Protein AF-A0A5C4RVJ5-F1 (afdb_monomer_lite)

Sequence (81 aa):
MPDRERRKSEHELISALKRDLTDDQRDTLSQLERFGWTLKFVRHPPFQAPVGVIMNPDTHRFAVIEADGRLDENSSLLFRD

pLDDT: mean 80.69, std 14.7, range [47.12, 93.62]

Foldseek 3Di:
DPPPVVVVVVVVVQVVQLVLAAPLQNVLVVVVVVVVKGFDHWDDDVPARIKTWIARPVVRFIWIQHNNRDIGSVPCPPPDD

Radius of gyration: 13.58 Å; chains: 1; bounding box: 29×38×34 Å

Organism: NCBI:txid2546226

Structure (mmCIF, N/CA/C/O backbone):
data_AF-A0A5C4RVJ5-F1
#
_entry.id   AF-A0A5C4RVJ5-F1
#
loop_
_atom_site.group_PDB
_atom_site.id
_atom_site.type_symbol
_atom_site.label_atom_id
_atom_site.label_alt_id
_atom_site.label_comp_id
_atom_site.label_asym_id
_atom_site.label_entity_id
_atom_site.label_seq_id
_atom_site.pdbx_PDB_ins_code
_atom_site.Cartn_x
_atom_site.Cartn_y
_atom_site.Cartn_z
_atom_site.occupancy
_atom_site.B_iso_or_equiv
_atom_site.auth_seq_id
_atom_site.auth_comp_id
_atom_site.auth_asym_id
_atom_site.auth_atom_id
_atom_site.pdbx_PDB_model_num
ATOM 1 N N . MET A 1 1 ? -7.247 27.015 15.790 1.00 50.22 1 MET A N 1
ATOM 2 C CA . MET A 1 1 ? -7.735 26.601 14.459 1.00 50.22 1 MET A CA 1
ATOM 3 C C . MET A 1 1 ? -6.574 26.623 13.464 1.00 50.22 1 MET A C 1
ATOM 5 O O . MET A 1 1 ? -6.353 27.662 12.854 1.00 50.22 1 MET A O 1
ATOM 9 N N . PRO A 1 2 ? -5.778 25.544 13.359 1.00 48.03 2 PRO A N 1
ATOM 10 C CA . PRO A 1 2 ? -5.273 25.155 12.038 1.00 48.03 2 PRO A CA 1
ATOM 11 C C . PRO A 1 2 ? -5.056 23.627 11.913 1.00 48.03 2 PRO A C 1
ATOM 13 O O . PRO A 1 2 ? -3.932 23.147 11.960 1.00 48.03 2 PRO A O 1
ATOM 16 N N . ASP A 1 3 ? -6.121 22.847 11.714 1.00 53.88 3 ASP A N 1
ATOM 17 C CA . ASP A 1 3 ? -6.028 21.370 11.594 1.00 53.88 3 ASP A CA 1
ATOM 18 C C . ASP A 1 3 ? -6.584 20.843 10.258 1.00 53.88 3 ASP A C 1
ATOM 20 O O . ASP A 1 3 ? -6.779 19.64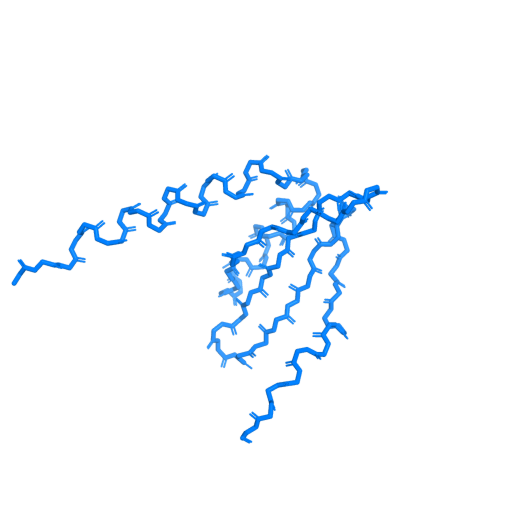0 10.047 1.00 53.88 3 ASP A O 1
ATOM 24 N N . ARG A 1 4 ? -6.912 21.759 9.339 1.00 53.69 4 ARG A N 1
ATOM 25 C CA . ARG A 1 4 ? -7.566 21.427 8.065 1.00 53.69 4 ARG A CA 1
ATOM 26 C C . ARG A 1 4 ? -6.594 21.337 6.890 1.00 53.69 4 ARG A C 1
ATOM 28 O O . ARG A 1 4 ? -6.868 20.597 5.953 1.00 53.69 4 ARG A O 1
ATOM 35 N N . GLU A 1 5 ? -5.454 22.020 6.965 1.00 56.38 5 GLU A N 1
ATOM 36 C CA . GLU A 1 5 ? -4.465 22.046 5.880 1.00 56.38 5 GLU A CA 1
ATOM 37 C C . GLU A 1 5 ? -3.598 20.778 5.837 1.00 56.38 5 GLU A C 1
ATOM 39 O O . GLU A 1 5 ? -3.425 20.197 4.770 1.00 56.38 5 GLU A O 1
ATOM 44 N N . ARG A 1 6 ? -3.164 20.259 6.998 1.00 55.28 6 ARG A N 1
ATOM 45 C CA . ARG A 1 6 ? -2.297 19.060 7.072 1.00 55.28 6 ARG A CA 1
ATOM 46 C C . ARG A 1 6 ? -2.953 17.798 6.503 1.00 55.28 6 ARG A C 1
ATOM 48 O O . ARG A 1 6 ? -2.268 16.973 5.911 1.00 55.28 6 ARG A O 1
ATOM 55 N N . ARG A 1 7 ? -4.278 17.665 6.639 1.00 54.31 7 ARG A N 1
ATOM 56 C CA . ARG A 1 7 ? -5.026 16.505 6.121 1.00 54.31 7 ARG A CA 1
ATOM 57 C C . ARG A 1 7 ? -5.121 16.496 4.597 1.00 54.31 7 ARG A C 1
ATOM 59 O O . ARG A 1 7 ? -5.052 15.429 4.003 1.00 54.31 7 ARG A O 1
ATOM 66 N N . LYS A 1 8 ? -5.226 17.663 3.945 1.00 57.22 8 LYS A N 1
ATOM 67 C CA . LYS A 1 8 ? -5.233 17.725 2.472 1.00 57.22 8 LYS A CA 1
ATOM 68 C C . LYS A 1 8 ? -3.922 17.202 1.882 1.00 57.22 8 LYS A C 1
ATOM 70 O O . LYS A 1 8 ? -3.969 16.406 0.954 1.00 57.22 8 LYS A O 1
ATOM 75 N N . SER A 1 9 ? -2.782 17.581 2.458 1.00 69.38 9 SER A N 1
ATOM 76 C CA . SER A 1 9 ? -1.468 17.142 1.973 1.00 69.38 9 SER A CA 1
ATOM 77 C C . SER A 1 9 ? -1.266 15.626 2.065 1.00 69.38 9 SER A C 1
ATOM 79 O O . SER A 1 9 ? -0.662 15.037 1.174 1.00 69.38 9 SER A O 1
ATOM 81 N N . GLU A 1 10 ? -1.796 14.977 3.105 1.00 71.50 10 GLU A N 1
ATOM 82 C CA . GLU A 1 10 ? -1.674 13.524 3.278 1.00 71.50 10 GLU A CA 1
ATOM 83 C C . GLU A 1 10 ? -2.477 12.747 2.227 1.00 71.50 10 GLU A C 1
ATOM 85 O O . GLU A 1 10 ? -1.955 11.817 1.615 1.00 71.50 10 GLU A O 1
ATOM 90 N N . HIS A 1 11 ? -3.715 13.162 1.945 1.00 73.12 11 HIS A N 1
ATOM 91 C CA . HIS A 1 11 ? -4.519 12.530 0.896 1.00 73.12 11 HIS A CA 1
ATOM 92 C C . HIS A 1 11 ? -3.892 12.685 -0.496 1.00 73.12 11 HIS A C 1
ATOM 94 O O . HIS A 1 11 ? -3.940 11.746 -1.294 1.00 73.12 11 HIS A O 1
ATOM 100 N N . GLU A 1 12 ? -3.282 13.837 -0.793 1.00 80.56 12 GLU A N 1
ATOM 101 C CA . GLU A 1 12 ? -2.574 14.044 -2.062 1.00 80.56 12 GLU A CA 1
ATOM 102 C C . GLU A 1 12 ? -1.299 13.202 -2.160 1.00 80.56 12 GLU A C 1
ATOM 104 O O . GLU A 1 12 ? -1.038 12.615 -3.212 1.00 80.56 12 GLU A O 1
ATOM 109 N N . LEU A 1 13 ? -0.554 13.062 -1.059 1.00 81.25 13 LEU A N 1
ATOM 110 C CA . LEU A 1 13 ? 0.616 12.188 -0.985 1.00 81.25 13 LEU A CA 1
ATOM 111 C C . LEU A 1 13 ? 0.232 10.719 -1.190 1.00 81.25 13 LEU A C 1
ATOM 113 O O . LEU A 1 13 ? 0.833 10.043 -2.017 1.00 81.25 13 LEU A O 1
ATOM 117 N N . ILE A 1 14 ? -0.798 10.230 -0.495 1.00 82.62 14 ILE A N 1
ATOM 118 C CA . ILE A 1 14 ? -1.280 8.850 -0.656 1.00 82.62 14 ILE A CA 1
ATOM 119 C C . ILE A 1 14 ? -1.755 8.621 -2.092 1.00 82.62 14 ILE A C 1
ATOM 121 O O . ILE A 1 14 ? -1.442 7.596 -2.693 1.00 82.62 14 ILE A O 1
ATOM 125 N N . SER A 1 15 ? -2.465 9.588 -2.674 1.00 85.38 15 SER A N 1
ATOM 126 C CA . SER A 1 15 ? -2.909 9.501 -4.068 1.00 85.38 15 SE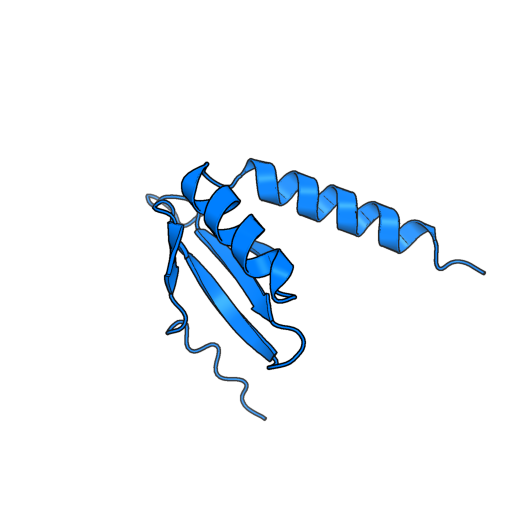R A CA 1
ATOM 127 C C . SER A 1 15 ? -1.736 9.493 -5.048 1.00 85.38 15 SER A C 1
ATOM 129 O O . SER A 1 15 ? -1.832 8.858 -6.093 1.00 85.38 15 SER A O 1
ATOM 131 N N . ALA A 1 16 ? -0.631 10.174 -4.728 1.00 86.81 16 ALA A N 1
ATOM 132 C CA . ALA A 1 16 ? 0.604 10.096 -5.499 1.00 86.81 16 ALA A CA 1
ATOM 133 C C . ALA A 1 16 ? 1.260 8.721 -5.394 1.00 86.81 16 ALA A C 1
ATOM 135 O O . ALA A 1 16 ? 1.520 8.110 -6.422 1.00 86.81 16 ALA A O 1
ATOM 136 N N . LEU A 1 17 ? 1.404 8.196 -4.179 1.00 87.12 17 LEU A N 1
ATOM 137 C CA . LEU A 1 17 ? 1.966 6.869 -3.925 1.00 87.12 17 LEU A CA 1
ATOM 138 C C . LEU A 1 17 ? 1.168 5.752 -4.615 1.00 87.12 17 LEU A C 1
ATOM 140 O O . LEU A 1 17 ? 1.750 4.811 -5.140 1.00 87.12 17 LEU A O 1
ATOM 144 N N . LYS A 1 18 ? -0.166 5.864 -4.675 1.00 86.94 18 LYS A N 1
ATOM 145 C CA . LYS A 1 18 ? -1.020 4.902 -5.396 1.00 86.94 18 LYS A CA 1
ATOM 146 C C . LYS A 1 18 ? -0.753 4.864 -6.909 1.00 86.94 18 LYS A C 1
ATOM 148 O O . LYS A 1 18 ? -1.071 3.857 -7.541 1.00 86.94 18 LYS A O 1
ATOM 153 N N . ARG A 1 19 ? -0.183 5.926 -7.498 1.00 88.19 19 ARG A N 1
ATOM 154 C CA . ARG A 1 19 ? 0.183 5.948 -8.928 1.00 88.19 19 ARG A CA 1
ATOM 155 C C . ARG A 1 19 ? 1.433 5.125 -9.226 1.00 88.19 19 ARG A C 1
ATOM 157 O O . ARG A 1 19 ? 1.530 4.602 -10.328 1.00 88.19 19 ARG A O 1
ATOM 164 N N . ASP A 1 20 ? 2.331 4.981 -8.255 1.00 86.88 20 ASP A N 1
ATOM 165 C CA . ASP A 1 20 ? 3.541 4.155 -8.370 1.00 86.88 20 ASP A CA 1
ATOM 166 C C . ASP A 1 20 ? 3.273 2.652 -8.180 1.00 86.88 20 ASP A C 1
ATOM 168 O O . ASP A 1 20 ? 4.140 1.827 -8.464 1.00 86.88 20 ASP A O 1
ATOM 172 N N . LEU A 1 21 ? 2.072 2.287 -7.719 1.00 89.06 21 LEU A N 1
ATOM 173 C CA . LEU A 1 21 ? 1.640 0.897 -7.591 1.00 89.06 21 LEU A CA 1
ATOM 174 C C . LEU A 1 21 ? 1.190 0.318 -8.937 1.00 89.06 21 LEU A C 1
ATOM 176 O O . LEU A 1 21 ? 0.598 1.026 -9.758 1.00 89.06 21 LEU A O 1
ATOM 180 N N . THR A 1 22 ? 1.403 -0.983 -9.127 1.00 90.81 22 THR A N 1
ATOM 181 C CA . THR A 1 22 ? 0.819 -1.778 -10.220 1.00 90.81 22 THR A CA 1
ATOM 182 C C . THR A 1 22 ? -0.690 -1.975 -10.025 1.00 90.81 22 THR A C 1
ATOM 184 O O . THR A 1 22 ? -1.233 -1.696 -8.954 1.00 90.81 22 THR A O 1
ATOM 187 N N . ASP A 1 23 ? -1.399 -2.448 -11.052 1.00 91.88 23 ASP A N 1
ATOM 188 C CA . ASP A 1 23 ? -2.840 -2.707 -10.947 1.00 91.88 23 ASP A CA 1
ATOM 189 C C . ASP A 1 23 ? -3.174 -3.804 -9.920 1.00 9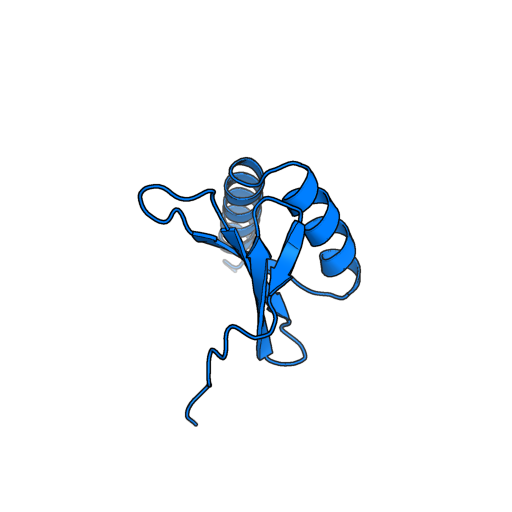1.88 23 ASP A C 1
ATOM 191 O O . ASP A 1 23 ? -4.034 -3.573 -9.070 1.00 91.88 23 ASP A O 1
ATOM 195 N N . ASP A 1 24 ? -2.429 -4.915 -9.884 1.00 92.44 24 ASP A N 1
ATOM 196 C CA . ASP A 1 24 ? -2.590 -5.965 -8.861 1.00 92.44 24 ASP A CA 1
ATOM 197 C C . ASP A 1 24 ? -2.333 -5.450 -7.434 1.00 92.44 24 ASP A C 1
ATOM 199 O O . ASP A 1 24 ? -3.044 -5.794 -6.481 1.00 92.44 24 ASP A O 1
ATOM 203 N N . GLN A 1 25 ? -1.358 -4.548 -7.272 1.00 93.19 25 GLN A N 1
ATOM 204 C CA . GLN A 1 25 ? -1.110 -3.882 -5.993 1.00 93.19 25 GLN A CA 1
ATOM 205 C C . GLN A 1 25 ? -2.264 -2.971 -5.578 1.00 93.19 25 GLN A C 1
ATOM 207 O O . GLN A 1 25 ? -2.635 -2.949 -4.403 1.00 93.19 25 GLN A O 1
ATOM 212 N N . ARG A 1 26 ? -2.825 -2.196 -6.516 1.00 92.69 26 ARG A N 1
ATOM 213 C CA . ARG A 1 26 ? -3.961 -1.303 -6.245 1.00 92.69 26 ARG A CA 1
ATOM 214 C C . ARG A 1 26 ? -5.222 -2.083 -5.907 1.00 92.69 26 ARG A C 1
ATOM 216 O O . ARG A 1 26 ? -5.964 -1.638 -5.029 1.00 92.69 26 ARG A O 1
ATOM 223 N N . ASP A 1 27 ? -5.461 -3.213 -6.567 1.00 93.62 27 ASP A N 1
ATOM 224 C CA . ASP A 1 27 ? -6.586 -4.091 -6.250 1.00 93.62 27 ASP A CA 1
ATOM 225 C C . ASP A 1 27 ? -6.456 -4.629 -4.820 1.00 93.62 27 ASP A C 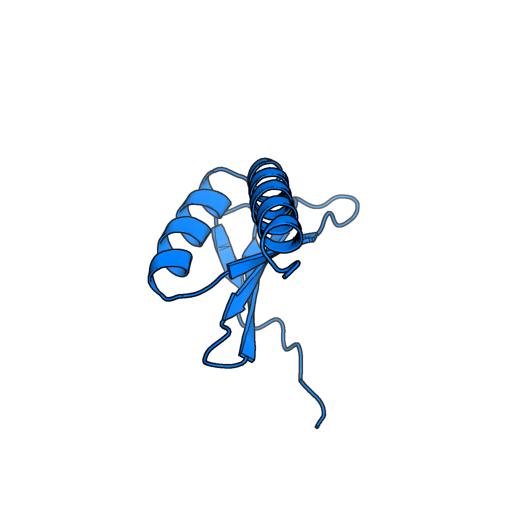1
ATOM 227 O O . ASP A 1 27 ? -7.332 -4.399 -3.981 1.00 93.62 27 ASP A O 1
ATOM 231 N N . THR A 1 28 ? -5.297 -5.204 -4.495 1.00 92.81 28 THR A N 1
ATOM 232 C CA . THR A 1 28 ? -5.009 -5.729 -3.153 1.00 92.81 28 THR A CA 1
ATOM 233 C C . THR A 1 28 ? -5.114 -4.642 -2.084 1.00 92.81 28 THR A C 1
ATOM 235 O O . THR A 1 28 ? -5.760 -4.831 -1.050 1.00 92.81 28 THR A O 1
ATOM 238 N N . LEU A 1 29 ? -4.543 -3.461 -2.339 1.00 92.06 29 LEU A N 1
ATOM 239 C CA . LEU A 1 29 ? -4.663 -2.312 -1.445 1.00 92.06 29 LEU A CA 1
ATOM 240 C C . LEU A 1 29 ? -6.129 -1.916 -1.244 1.00 92.06 29 LEU A C 1
ATOM 242 O O . LEU A 1 29 ? -6.539 -1.705 -0.109 1.00 92.06 29 LEU A O 1
ATOM 246 N N . SER A 1 30 ? -6.931 -1.858 -2.310 1.00 92.62 30 SER A N 1
ATOM 247 C CA . SER A 1 30 ? -8.350 -1.484 -2.230 1.00 92.62 30 SER A CA 1
ATOM 248 C C . SER A 1 30 ? -9.166 -2.476 -1.401 1.00 92.62 30 SER A C 1
ATOM 250 O O . SER A 1 30 ? -10.108 -2.077 -0.713 1.00 92.62 30 SER A O 1
ATOM 252 N N . GLN A 1 31 ? -8.819 -3.765 -1.445 1.00 91.69 31 GLN A N 1
ATOM 253 C CA . GLN A 1 31 ? -9.418 -4.781 -0.582 1.00 91.69 31 GLN A CA 1
ATOM 254 C C . GLN A 1 31 ? -9.020 -4.560 0.884 1.00 91.69 31 GLN A C 1
ATOM 256 O O . GLN A 1 31 ? -9.888 -4.541 1.756 1.00 91.69 31 GLN A O 1
ATOM 261 N N . LEU A 1 32 ? -7.734 -4.318 1.156 1.00 90.62 32 LEU A N 1
ATOM 262 C CA . LEU A 1 32 ? -7.197 -4.128 2.509 1.00 90.62 32 LEU A CA 1
ATOM 263 C C . LEU A 1 32 ? -7.629 -2.801 3.154 1.00 90.62 32 LEU A C 1
ATOM 265 O O . LEU A 1 32 ? -7.860 -2.757 4.364 1.00 90.62 32 LEU A O 1
ATOM 269 N N . GLU A 1 33 ? -7.840 -1.743 2.367 1.00 91.12 33 GLU A N 1
ATOM 270 C CA . GLU A 1 33 ? -8.393 -0.464 2.837 1.00 91.12 33 GLU A CA 1
ATOM 271 C C . GLU A 1 33 ? -9.786 -0.639 3.469 1.00 91.12 33 GLU A C 1
ATOM 273 O O . GLU A 1 33 ? -10.114 0.052 4.434 1.00 91.12 33 GLU A O 1
ATOM 278 N N . ARG A 1 34 ? -10.585 -1.620 3.013 1.00 90.31 34 ARG A N 1
ATOM 279 C CA . ARG A 1 34 ? -11.890 -1.955 3.628 1.00 90.31 34 ARG A CA 1
ATOM 280 C C . ARG A 1 34 ? -11.753 -2.541 5.032 1.00 90.31 34 ARG A C 1
ATOM 282 O O . ARG A 1 34 ? -12.680 -2.428 5.826 1.00 90.31 34 ARG A O 1
ATOM 289 N N . PHE A 1 35 ? -10.607 -3.146 5.333 1.00 88.25 35 PHE A N 1
ATOM 290 C CA . PHE A 1 35 ? -10.260 -3.676 6.651 1.00 88.25 35 PHE A CA 1
ATOM 291 C C . PHE A 1 35 ? -9.472 -2.663 7.500 1.00 88.25 35 PHE A C 1
ATOM 293 O O . PHE A 1 35 ? -8.952 -3.022 8.552 1.00 88.25 35 PHE A O 1
ATOM 300 N N . GLY A 1 36 ? -9.365 -1.405 7.054 1.00 88.38 36 GLY A N 1
ATOM 301 C CA . GLY A 1 36 ? -8.695 -0.332 7.792 1.00 88.38 36 GLY A CA 1
ATOM 302 C C . GLY A 1 36 ? -7.184 -0.242 7.572 1.00 88.38 36 GLY A C 1
ATOM 303 O O . GLY A 1 36 ? -6.524 0.566 8.227 1.00 88.38 36 GLY A O 1
ATOM 304 N N . TRP A 1 37 ? -6.616 -1.025 6.652 1.00 91.75 37 TRP A N 1
ATOM 305 C CA . TRP A 1 37 ? -5.208 -0.881 6.285 1.00 91.75 37 TRP A CA 1
ATOM 306 C C . TRP A 1 37 ? -4.984 0.398 5.484 1.00 91.75 37 TRP A C 1
ATOM 308 O O . TRP A 1 37 ? -5.841 0.841 4.726 1.00 91.75 37 TRP A O 1
ATOM 318 N N . THR A 1 38 ? -3.800 0.987 5.628 1.00 90.69 38 THR A N 1
ATOM 319 C CA . THR A 1 38 ? -3.438 2.227 4.931 1.00 90.69 38 THR A CA 1
ATOM 320 C C . THR A 1 38 ? -2.078 2.102 4.260 1.00 90.69 38 THR A C 1
ATOM 322 O O . THR A 1 38 ? -1.138 1.561 4.846 1.00 90.69 38 THR A O 1
ATOM 325 N N . LEU A 1 39 ? -1.957 2.622 3.035 1.00 91.62 39 LEU A N 1
ATOM 326 C CA . LEU A 1 39 ? -0.672 2.742 2.346 1.00 91.62 39 LEU A CA 1
ATOM 327 C C . LEU A 1 39 ? 0.195 3.784 3.055 1.00 91.62 39 LEU A C 1
ATOM 329 O O . LEU A 1 39 ? -0.229 4.925 3.238 1.00 91.62 39 LEU A O 1
ATOM 333 N N . LYS A 1 40 ? 1.414 3.397 3.436 1.00 89.94 40 LYS A N 1
ATOM 334 C CA . LYS A 1 40 ? 2.371 4.295 4.091 1.00 89.94 40 LYS A CA 1
ATOM 335 C C . LYS A 1 40 ? 3.378 4.878 3.115 1.00 89.94 40 LYS A C 1
ATOM 337 O O . LYS A 1 40 ? 3.614 6.080 3.147 1.00 89.94 40 LYS A O 1
ATOM 342 N N . PHE A 1 41 ? 3.972 4.045 2.269 1.00 89.44 41 PHE A N 1
ATOM 343 C CA . PHE A 1 41 ? 4.930 4.461 1.244 1.00 89.44 41 PHE A CA 1
ATOM 344 C C . PHE A 1 41 ? 5.172 3.318 0.255 1.00 89.44 41 PHE A C 1
ATOM 346 O O . PHE A 1 41 ? 4.875 2.161 0.546 1.00 89.44 41 PHE A O 1
ATOM 353 N N . VAL A 1 42 ? 5.732 3.639 -0.908 1.00 90.69 42 VAL A N 1
ATOM 354 C CA . VAL A 1 42 ? 6.172 2.664 -1.915 1.00 90.69 42 VAL A CA 1
ATOM 355 C C . VAL A 1 42 ? 7.696 2.618 -1.892 1.00 90.69 42 VAL A C 1
ATOM 357 O O . VAL A 1 42 ? 8.354 3.658 -1.850 1.00 90.69 42 VAL A O 1
ATOM 360 N N . ARG A 1 43 ? 8.278 1.418 -1.867 1.00 89.56 43 ARG A N 1
ATOM 361 C CA . ARG A 1 43 ? 9.728 1.226 -1.987 1.00 89.56 43 ARG A CA 1
ATOM 362 C C . ARG A 1 43 ? 10.057 0.887 -3.433 1.00 89.56 43 ARG A C 1
ATOM 364 O O . ARG A 1 43 ? 9.379 0.066 -4.038 1.00 89.56 43 ARG A O 1
ATOM 371 N N . HIS A 1 44 ? 11.141 1.466 -3.936 1.00 86.94 44 HIS A N 1
ATOM 372 C CA . HIS A 1 44 ? 11.692 1.175 -5.258 1.00 86.94 44 HIS A CA 1
ATOM 373 C C . HIS A 1 44 ? 13.090 0.574 -5.075 1.00 86.94 44 HIS A C 1
ATOM 375 O O . HIS A 1 44 ? 14.072 1.319 -5.014 1.00 86.94 44 HIS A O 1
ATOM 381 N N . PRO A 1 45 ? 13.210 -0.752 -4.886 1.00 83.25 45 PRO A N 1
ATOM 382 C CA . PRO A 1 45 ? 14.513 -1.384 -4.775 1.00 83.25 45 PRO A CA 1
ATOM 383 C C . PRO A 1 45 ? 15.239 -1.305 -6.127 1.00 83.25 45 PRO A C 1
ATOM 385 O O . PRO A 1 45 ? 14.603 -1.417 -7.178 1.00 83.25 45 PRO A O 1
ATOM 388 N N . PRO A 1 46 ? 16.571 -1.130 -6.135 1.00 83.81 46 PRO A N 1
ATOM 389 C CA . PRO A 1 46 ? 17.318 -1.114 -7.382 1.00 83.81 46 PRO A CA 1
ATOM 390 C C . PRO A 1 46 ? 17.177 -2.475 -8.074 1.00 83.81 46 PRO A C 1
ATOM 392 O O . PRO A 1 46 ? 17.374 -3.517 -7.449 1.00 83.81 46 PRO A O 1
ATOM 395 N N . PHE A 1 47 ? 16.848 -2.449 -9.367 1.00 84.31 47 PHE A N 1
ATOM 396 C CA . PHE A 1 47 ? 16.664 -3.640 -10.207 1.00 84.31 47 PHE A CA 1
ATOM 397 C C . PHE A 1 47 ? 15.491 -4.560 -9.812 1.00 84.31 47 PHE A C 1
ATOM 399 O O . PHE A 1 47 ? 15.457 -5.709 -10.247 1.00 84.31 47 PHE A O 1
ATOM 406 N N . GLN A 1 48 ? 14.523 -4.083 -9.021 1.00 83.31 48 GLN A N 1
ATOM 407 C CA . GLN A 1 48 ? 13.303 -4.831 -8.685 1.00 83.31 48 GLN A CA 1
ATOM 408 C C . GLN A 1 48 ? 12.054 -3.977 -8.920 1.00 83.31 48 GLN A C 1
ATOM 410 O O . GLN A 1 48 ? 12.130 -2.755 -9.053 1.00 83.31 48 GLN A O 1
ATOM 415 N N . ALA A 1 49 ? 10.896 -4.631 -8.983 1.00 85.56 49 ALA A N 1
ATOM 416 C CA . ALA A 1 49 ? 9.617 -3.948 -9.111 1.00 85.56 49 ALA A CA 1
ATOM 417 C C . ALA A 1 49 ? 9.275 -3.155 -7.829 1.00 85.56 49 ALA A C 1
ATOM 419 O O . ALA A 1 49 ? 9.721 -3.531 -6.738 1.00 85.56 49 ALA A O 1
ATOM 420 N N . PRO A 1 50 ? 8.506 -2.055 -7.936 1.00 88.56 50 PRO A N 1
ATOM 421 C CA . PRO A 1 50 ? 8.075 -1.299 -6.769 1.00 88.56 50 PRO A CA 1
ATOM 422 C C . PRO A 1 50 ? 7.213 -2.165 -5.849 1.00 88.56 50 PRO A C 1
ATOM 424 O O . PRO A 1 50 ? 6.396 -2.962 -6.310 1.00 88.56 50 PRO A O 1
ATOM 427 N N . VAL A 1 51 ? 7.376 -1.990 -4.539 1.00 90.62 51 VAL A N 1
ATOM 428 C CA . VAL A 1 51 ? 6.590 -2.700 -3.522 1.00 90.62 51 VAL A CA 1
ATOM 429 C C . VAL A 1 51 ? 5.875 -1.712 -2.607 1.00 90.62 51 VAL A C 1
ATOM 431 O O . VAL A 1 51 ? 6.481 -0.763 -2.100 1.00 90.62 51 VAL A O 1
ATOM 434 N N . GLY A 1 52 ? 4.575 -1.912 -2.403 1.00 92.19 52 GLY A N 1
ATOM 435 C CA . GLY A 1 52 ? 3.748 -1.055 -1.555 1.00 92.19 52 GLY A CA 1
ATOM 436 C C . GLY A 1 52 ? 3.837 -1.475 -0.094 1.00 92.19 52 GLY A C 1
ATOM 437 O O . GLY A 1 52 ? 3.579 -2.626 0.224 1.00 92.19 52 GLY A O 1
ATOM 438 N N . VAL A 1 53 ? 4.171 -0.568 0.820 1.00 91.06 53 VAL A N 1
ATOM 439 C CA . VAL A 1 53 ? 4.182 -0.859 2.261 1.00 91.06 53 VAL A CA 1
ATOM 440 C C . VAL A 1 53 ? 2.904 -0.330 2.891 1.00 91.06 53 VAL A C 1
ATOM 442 O O . VAL A 1 53 ? 2.628 0.873 2.851 1.00 91.06 53 VAL A O 1
ATOM 445 N N . ILE A 1 54 ? 2.137 -1.227 3.502 1.00 91.69 54 ILE A N 1
ATOM 446 C CA . ILE A 1 54 ? 0.886 -0.916 4.190 1.00 91.69 54 ILE A CA 1
ATOM 447 C C . ILE A 1 54 ? 1.020 -1.127 5.696 1.00 91.69 54 ILE A C 1
ATOM 449 O O . ILE A 1 54 ? 1.841 -1.917 6.162 1.00 91.69 54 ILE A O 1
ATOM 453 N N . MET A 1 55 ? 0.193 -0.420 6.462 1.00 89.69 55 MET A N 1
ATOM 454 C CA . MET A 1 55 ? 0.109 -0.553 7.912 1.00 89.69 55 MET A CA 1
ATOM 455 C C . MET A 1 55 ? -1.344 -0.704 8.350 1.00 89.69 55 MET A C 1
ATOM 457 O O . MET A 1 55 ? -2.213 0.051 7.903 1.00 89.69 55 MET A O 1
ATOM 461 N N . ASN A 1 56 ? -1.575 -1.631 9.273 1.00 88.94 56 ASN A N 1
ATOM 462 C CA . ASN A 1 56 ? -2.794 -1.714 10.053 1.00 88.94 56 ASN A CA 1
ATOM 463 C C . ASN A 1 56 ? -2.645 -0.886 11.347 1.00 88.94 56 ASN A C 1
ATOM 465 O O . ASN A 1 56 ? -1.821 -1.251 12.194 1.00 88.94 56 ASN A O 1
ATOM 469 N N . PRO A 1 57 ? -3.413 0.206 11.520 1.00 83.38 57 PRO A N 1
ATOM 470 C CA . PRO A 1 57 ? -3.367 1.031 12.724 1.0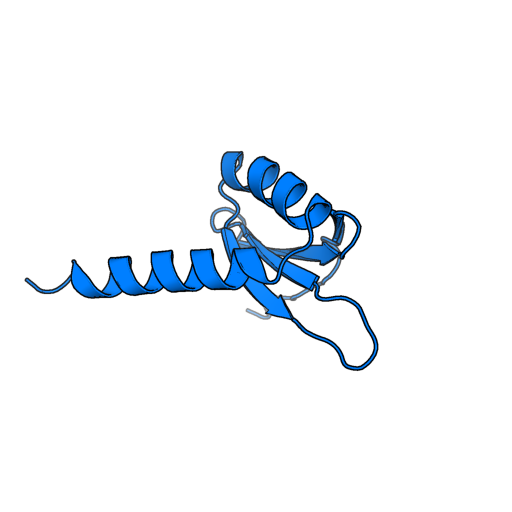0 83.38 57 PRO A CA 1
ATOM 471 C C . PRO A 1 57 ? -4.007 0.366 13.951 1.00 83.38 57 PRO A C 1
ATOM 473 O O . PRO A 1 57 ? -3.734 0.802 15.059 1.00 83.38 57 PRO A O 1
ATOM 476 N N . ASP A 1 58 ? -4.834 -0.667 13.781 1.00 83.62 58 ASP A N 1
ATOM 477 C CA . ASP A 1 58 ? -5.470 -1.388 14.891 1.00 83.62 58 ASP A CA 1
ATOM 478 C C . ASP A 1 58 ? -4.484 -2.363 15.550 1.00 83.62 58 ASP A C 1
ATOM 480 O O . ASP A 1 58 ? -4.300 -2.377 16.764 1.00 83.62 58 ASP A O 1
ATOM 484 N N . THR A 1 59 ? -3.757 -3.126 14.730 1.00 82.88 59 THR A N 1
ATOM 485 C CA . THR A 1 59 ? -2.810 -4.143 15.213 1.00 82.88 59 THR A CA 1
ATOM 486 C C . THR A 1 59 ? -1.356 -3.672 15.233 1.00 82.88 59 THR A C 1
ATOM 488 O O . THR A 1 59 ? -0.474 -4.472 15.543 1.00 82.88 59 THR A O 1
ATOM 491 N N . HIS A 1 60 ? -1.080 -2.431 14.813 1.00 82.12 60 HIS A N 1
ATOM 492 C CA . HIS A 1 60 ? 0.270 -1.891 14.585 1.00 82.12 60 HIS A CA 1
ATOM 493 C C . HIS A 1 60 ? 1.146 -2.821 13.723 1.00 82.12 60 HIS A C 1
ATOM 495 O O . HIS A 1 60 ? 2.347 -2.961 13.944 1.00 82.12 60 HIS A O 1
ATOM 501 N N . ARG A 1 61 ? 0.546 -3.494 12.735 1.00 83.69 61 ARG A N 1
ATOM 502 C CA . ARG A 1 61 ? 1.269 -4.416 11.845 1.00 83.69 61 ARG A CA 1
ATOM 503 C C . ARG A 1 61 ? 1.594 -3.740 10.533 1.00 83.69 61 ARG A C 1
ATOM 505 O O . ARG A 1 61 ? 0.816 -2.925 10.044 1.00 83.69 61 ARG A O 1
ATOM 512 N N . PHE A 1 62 ? 2.716 -4.132 9.953 1.00 86.88 62 PHE A N 1
ATOM 513 C CA . PHE A 1 62 ? 3.092 -3.754 8.603 1.00 86.88 62 PHE A CA 1
ATOM 514 C C . PHE A 1 62 ? 3.065 -4.977 7.704 1.00 86.88 62 PHE A C 1
ATOM 516 O O . PHE A 1 62 ? 3.368 -6.082 8.145 1.00 86.88 62 PHE A O 1
ATOM 523 N N . ALA A 1 63 ? 2.727 -4.753 6.446 1.00 90.00 63 ALA A N 1
ATOM 524 C CA . ALA A 1 63 ? 2.825 -5.757 5.406 1.00 90.00 63 ALA A CA 1
ATOM 525 C C . ALA A 1 63 ? 3.296 -5.097 4.111 1.00 90.00 63 ALA A C 1
ATOM 527 O O . ALA A 1 63 ? 3.180 -3.878 3.932 1.00 90.00 63 ALA A O 1
ATOM 528 N N . VAL A 1 64 ? 3.854 -5.902 3.218 1.00 91.44 64 VAL A N 1
ATOM 529 C CA . VAL A 1 64 ? 4.340 -5.452 1.917 1.00 91.44 64 VAL A CA 1
ATOM 530 C C . VAL A 1 64 ? 3.483 -6.083 0.832 1.00 91.44 64 VAL A C 1
ATOM 532 O O . VAL A 1 64 ? 3.276 -7.286 0.835 1.00 91.44 64 VAL A O 1
ATOM 535 N N . ILE A 1 65 ? 2.983 -5.280 -0.097 1.00 92.81 65 ILE A N 1
ATOM 536 C CA . ILE A 1 65 ? 2.311 -5.744 -1.304 1.00 92.81 65 ILE A CA 1
ATOM 537 C C . ILE A 1 65 ? 3.358 -5.783 -2.416 1.00 92.81 65 ILE A C 1
ATOM 539 O O . ILE A 1 65 ? 3.877 -4.745 -2.842 1.00 92.81 65 ILE A O 1
ATOM 543 N N . GLU A 1 66 ? 3.695 -6.981 -2.873 1.00 92.00 66 GLU A N 1
ATOM 544 C CA . GLU A 1 66 ? 4.593 -7.191 -4.006 1.00 92.00 66 GLU A CA 1
ATOM 545 C C . GLU A 1 66 ? 3.943 -6.751 -5.322 1.00 92.00 66 GLU A C 1
ATOM 547 O O . GLU A 1 66 ? 2.739 -6.524 -5.383 1.00 92.00 66 GLU A O 1
ATOM 552 N N . ALA A 1 67 ? 4.730 -6.609 -6.389 1.00 88.88 67 ALA A N 1
ATOM 553 C CA . ALA A 1 67 ? 4.241 -6.105 -7.678 1.00 88.88 67 ALA A CA 1
ATOM 554 C C . ALA A 1 67 ? 3.123 -6.952 -8.315 1.00 88.88 67 ALA A C 1
ATOM 556 O O . ALA A 1 67 ? 2.337 -6.420 -9.093 1.00 88.88 67 ALA A O 1
ATOM 557 N N . ASP A 1 68 ? 3.044 -8.232 -7.948 1.00 89.06 68 ASP A N 1
ATOM 558 C CA . ASP A 1 68 ? 2.016 -9.198 -8.365 1.00 89.06 68 ASP A CA 1
ATOM 559 C C . ASP A 1 68 ? 0.766 -9.174 -7.455 1.00 89.06 68 ASP A C 1
ATOM 561 O O . ASP A 1 68 ? -0.109 -10.020 -7.556 1.00 89.06 68 ASP A O 1
ATOM 565 N N . GLY A 1 69 ? 0.689 -8.249 -6.490 1.00 87.81 69 GLY A N 1
ATOM 566 C CA . GLY A 1 69 ? -0.410 -8.186 -5.517 1.00 87.81 69 GLY A CA 1
ATOM 567 C C . GLY A 1 69 ? -0.260 -9.147 -4.331 1.00 87.81 69 GLY A C 1
ATOM 568 O O . GLY A 1 69 ? -1.039 -9.086 -3.382 1.00 87.81 69 GLY A O 1
ATOM 569 N N . ARG A 1 70 ? 0.772 -10.002 -4.312 1.00 90.19 70 ARG A N 1
ATOM 570 C CA . ARG A 1 70 ? 1.037 -10.885 -3.167 1.00 90.19 70 ARG A CA 1
ATOM 571 C C . ARG A 1 70 ? 1.333 -10.072 -1.907 1.00 90.19 70 ARG A C 1
ATOM 573 O O . ARG A 1 70 ? 2.184 -9.184 -1.915 1.00 90.19 70 ARG A O 1
ATOM 580 N N . LEU A 1 71 ? 0.659 -10.418 -0.814 1.00 88.38 71 LEU A N 1
ATOM 581 C CA . LEU A 1 71 ? 0.916 -9.837 0.496 1.00 88.38 71 LEU A CA 1
ATOM 582 C C . LEU A 1 71 ? 2.025 -10.613 1.216 1.00 88.38 71 LEU A C 1
ATOM 584 O O . LEU A 1 71 ? 1.942 -11.828 1.395 1.00 88.38 71 LEU A O 1
ATOM 588 N N . ASP A 1 72 ? 3.047 -9.895 1.660 1.00 86.75 72 ASP A N 1
ATOM 589 C CA . ASP A 1 72 ? 4.110 -10.380 2.524 1.00 86.75 72 ASP A CA 1
ATOM 590 C C . ASP A 1 72 ? 3.965 -9.743 3.915 1.00 86.75 72 ASP A C 1
ATOM 592 O O . ASP A 1 72 ? 4.402 -8.620 4.183 1.00 86.75 72 ASP A O 1
ATOM 596 N N . GLU A 1 73 ? 3.285 -10.465 4.807 1.00 75.81 73 GLU A N 1
ATOM 597 C CA . GLU A 1 73 ? 3.114 -10.102 6.225 1.00 75.81 73 GLU A CA 1
ATOM 598 C C . GLU A 1 73 ? 4.330 -10.504 7.078 1.00 75.81 73 GLU A C 1
ATOM 600 O O . GLU A 1 73 ? 4.426 -10.146 8.251 1.00 75.81 73 GLU A O 1
ATOM 605 N N . ASN A 1 74 ? 5.265 -11.262 6.494 1.00 62.88 74 ASN A N 1
ATOM 606 C CA . ASN A 1 74 ? 6.447 -11.797 7.167 1.00 62.88 74 ASN A CA 1
ATOM 607 C C . ASN A 1 74 ? 7.630 -10.822 7.151 1.00 62.88 74 ASN A C 1
ATOM 609 O O . ASN A 1 74 ? 8.707 -11.128 7.664 1.00 62.88 74 ASN A O 1
ATOM 613 N N . SER A 1 75 ? 7.429 -9.619 6.610 1.00 58.03 75 SER A N 1
ATOM 614 C CA . SER A 1 75 ? 8.289 -8.475 6.880 1.00 58.03 75 SER A CA 1
ATOM 615 C C . SER A 1 75 ? 8.170 -8.130 8.362 1.00 58.03 75 SER A C 1
ATOM 617 O O . SER A 1 75 ? 7.434 -7.230 8.756 1.00 58.03 75 SER A O 1
ATOM 619 N N . SER A 1 76 ? 8.888 -8.895 9.184 1.00 48.00 76 SER A N 1
ATOM 620 C CA . SER A 1 76 ? 9.047 -8.757 10.621 1.00 48.00 76 SER A CA 1
ATOM 621 C C . SER A 1 76 ? 9.713 -7.416 10.927 1.00 48.00 76 SER A C 1
ATOM 623 O O . SER A 1 76 ? 10.886 -7.340 11.295 1.00 48.00 76 SER A O 1
ATOM 625 N N . LEU A 1 77 ? 8.964 -6.331 10.758 1.00 50.28 77 LEU A N 1
ATOM 626 C CA . LEU A 1 77 ? 9.210 -5.049 11.391 1.00 50.28 77 LEU A CA 1
ATOM 627 C C . LEU A 1 77 ? 8.902 -5.267 12.873 1.00 50.28 77 LEU A C 1
ATOM 629 O O . LEU A 1 77 ? 7.838 -4.923 13.378 1.00 50.28 77 LEU A O 1
ATOM 633 N N . LEU A 1 78 ? 9.822 -5.969 13.538 1.00 47.12 78 LEU A N 1
ATOM 634 C CA . LEU A 1 78 ? 9.825 -6.177 14.974 1.00 47.12 78 LEU A CA 1
ATOM 635 C C . LEU A 1 78 ? 9.920 -4.797 15.615 1.00 47.12 78 LEU A C 1
ATOM 637 O O . LEU A 1 78 ? 10.984 -4.177 15.620 1.00 47.12 78 LEU A O 1
ATOM 641 N N . PHE A 1 79 ? 8.802 -4.327 16.155 1.00 48.97 79 PHE A N 1
ATOM 642 C CA . PHE A 1 79 ? 8.835 -3.310 17.188 1.00 48.97 79 PHE A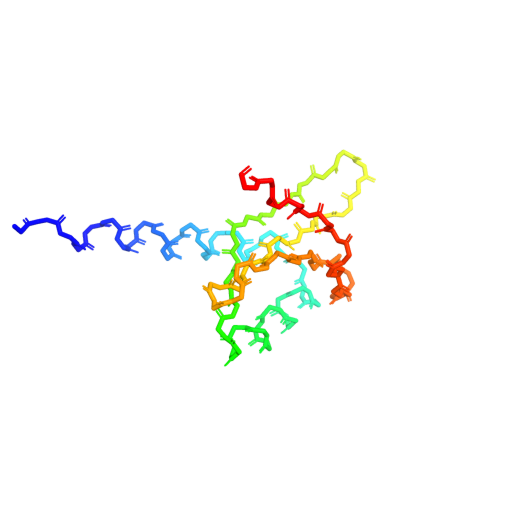 CA 1
ATOM 643 C C . PHE A 1 79 ? 9.618 -3.909 18.357 1.00 48.97 79 PHE A C 1
ATOM 645 O O . PHE A 1 79 ? 9.158 -4.849 19.004 1.00 48.97 79 PHE A O 1
ATOM 652 N N . ARG A 1 80 ? 10.841 -3.424 18.577 1.00 48.41 80 ARG A N 1
ATOM 653 C CA . ARG A 1 80 ? 11.442 -3.528 19.904 1.00 48.41 80 ARG A CA 1
ATOM 654 C C . ARG A 1 80 ? 10.774 -2.447 20.746 1.00 48.41 80 ARG A C 1
ATOM 656 O O . ARG A 1 80 ? 10.857 -1.279 20.371 1.00 48.41 80 ARG A O 1
ATOM 663 N N . ASP A 1 81 ? 10.060 -2.894 21.776 1.00 52.25 81 ASP A N 1
ATOM 664 C CA . ASP A 1 81 ? 9.643 -2.083 22.926 1.00 52.25 81 ASP A CA 1
ATOM 665 C C . ASP A 1 81 ? 10.847 -1.329 23.516 1.00 52.25 81 ASP A C 1
ATOM 667 O O . ASP A 1 81 ? 11.943 -1.946 23.593 1.00 52.25 81 ASP A O 1
#

Secondary structure (DSSP, 8-state):
---SHHHHHHHHHHHHHTTSS-HHHHHHHHHHHTTT-EEEEEE--TTS--EEEEEETTTTEEEEE-TTS-EETT-------